Protein AF-A0A9Q1G3G2-F1 (afdb_monomer_lite)

Structure (mmCIF, N/CA/C/O backbone):
data_AF-A0A9Q1G3G2-F1
#
_entry.id   AF-A0A9Q1G3G2-F1
#
loop_
_atom_site.group_PDB
_atom_site.id
_atom_site.type_symbol
_atom_site.label_atom_id
_atom_site.label_alt_id
_atom_site.label_comp_id
_atom_site.label_asym_id
_atom_site.label_entity_id
_atom_site.label_seq_id
_atom_site.pdbx_PDB_ins_code
_atom_site.Cartn_x
_atom_site.Cartn_y
_atom_site.Cartn_z
_atom_site.occupancy
_atom_site.B_iso_or_equiv
_atom_site.auth_seq_id
_atom_site.auth_comp_id
_atom_site.auth_asym_id
_atom_site.auth_atom_id
_atom_site.pdbx_PDB_model_num
ATOM 1 N N . MET A 1 1 ? 23.993 -8.212 -34.121 1.00 44.06 1 MET A N 1
ATOM 2 C CA . MET A 1 1 ? 23.988 -8.609 -32.692 1.00 44.06 1 MET A CA 1
ATOM 3 C C . MET A 1 1 ? 24.446 -7.453 -31.787 1.00 44.06 1 MET A C 1
ATOM 5 O O . MET A 1 1 ? 25.112 -7.701 -30.797 1.00 44.06 1 MET A O 1
ATOM 9 N N . GLN A 1 2 ? 24.098 -6.199 -32.117 1.00 45.12 2 GLN A N 1
ATOM 10 C CA . GLN A 1 2 ? 24.514 -4.985 -31.384 1.00 45.12 2 GLN A CA 1
ATOM 11 C C . GLN A 1 2 ? 23.325 -4.104 -30.949 1.00 45.12 2 GLN A C 1
ATOM 13 O O . GLN A 1 2 ? 23.495 -3.220 -30.121 1.00 45.12 2 GLN A O 1
ATOM 18 N N . ASP A 1 3 ? 22.103 -4.392 -31.412 1.00 51.31 3 ASP A N 1
ATOM 19 C CA . ASP A 1 3 ? 20.889 -3.638 -31.049 1.00 51.31 3 ASP A CA 1
ATOM 20 C C . ASP A 1 3 ? 20.254 -4.064 -29.710 1.00 51.31 3 ASP A C 1
ATOM 22 O O . ASP A 1 3 ? 19.242 -3.500 -29.289 1.00 51.31 3 ASP A O 1
ATOM 26 N N . MET A 1 4 ? 20.821 -5.078 -29.047 1.00 55.16 4 MET A N 1
ATOM 27 C CA . MET A 1 4 ? 20.262 -5.673 -27.826 1.00 55.16 4 MET A CA 1
ATOM 28 C C . MET A 1 4 ? 20.669 -4.923 -26.553 1.00 55.16 4 MET A C 1
ATOM 30 O O . MET A 1 4 ? 19.861 -4.843 -25.635 1.00 55.16 4 MET A O 1
ATOM 34 N N . ASP A 1 5 ? 21.847 -4.296 -26.511 1.00 62.72 5 ASP A N 1
ATOM 35 C CA . ASP A 1 5 ? 22.314 -3.607 -25.298 1.00 62.72 5 ASP A CA 1
ATOM 36 C C . ASP A 1 5 ? 21.576 -2.280 -25.068 1.00 62.72 5 ASP A C 1
ATOM 38 O O . ASP A 1 5 ? 21.140 -1.981 -23.957 1.00 62.72 5 ASP A O 1
ATOM 42 N N . GLY A 1 6 ? 21.358 -1.496 -26.131 1.00 61.62 6 GLY A N 1
ATOM 43 C CA . GLY A 1 6 ? 20.688 -0.196 -26.029 1.00 61.62 6 GLY A CA 1
ATOM 44 C C . GLY A 1 6 ? 19.207 -0.302 -25.657 1.00 61.62 6 GLY A C 1
ATOM 45 O O . GLY A 1 6 ? 18.717 0.469 -24.835 1.00 61.62 6 GLY A O 1
ATOM 46 N N . ARG A 1 7 ? 18.486 -1.277 -26.225 1.00 63.22 7 ARG A N 1
ATOM 47 C CA . ARG A 1 7 ? 17.056 -1.490 -25.942 1.00 63.22 7 ARG A CA 1
ATOM 48 C C . ARG A 1 7 ? 16.830 -2.026 -24.529 1.00 63.22 7 ARG A C 1
ATOM 50 O O . ARG A 1 7 ? 15.933 -1.559 -23.833 1.00 63.22 7 ARG A O 1
ATOM 57 N N . TRP A 1 8 ? 17.682 -2.949 -24.094 1.00 67.25 8 TRP A N 1
ATOM 58 C CA . TRP A 1 8 ? 17.599 -3.549 -22.768 1.00 67.25 8 TRP A CA 1
ATOM 59 C C . TRP A 1 8 ? 17.882 -2.527 -21.653 1.00 67.25 8 TRP A C 1
ATOM 61 O O . TRP A 1 8 ? 17.146 -2.460 -20.669 1.00 67.25 8 TRP A O 1
ATOM 71 N N . LEU A 1 9 ? 18.860 -1.632 -21.856 1.00 77.38 9 LEU A N 1
ATOM 72 C CA . LEU A 1 9 ? 19.131 -0.504 -20.951 1.00 77.38 9 LEU A CA 1
ATOM 73 C C . LEU A 1 9 ? 17.941 0.464 -20.830 1.00 77.38 9 LEU A C 1
ATOM 75 O O . LEU A 1 9 ? 17.666 0.982 -19.744 1.00 77.38 9 LEU A O 1
ATOM 79 N N . VAL A 1 10 ? 17.209 0.708 -21.923 1.00 85.31 10 VAL A N 1
ATOM 80 C CA . VAL A 1 10 ? 16.012 1.567 -21.906 1.00 85.31 10 VAL A CA 1
ATOM 81 C C . VAL A 1 10 ? 14.881 0.919 -21.105 1.00 85.31 10 VAL A C 1
ATOM 83 O O . VAL A 1 10 ? 14.275 1.602 -20.271 1.00 85.31 10 VAL A O 1
ATOM 86 N N . GLY A 1 11 ? 14.630 -0.379 -21.310 1.00 89.31 11 GLY A N 1
ATOM 87 C CA . GLY A 1 11 ? 13.602 -1.122 -20.576 1.00 89.31 11 GLY A CA 1
ATOM 88 C C . GLY A 1 11 ? 13.910 -1.231 -19.084 1.00 89.31 11 GLY A C 1
ATOM 89 O O . GLY A 1 11 ? 13.047 -0.968 -18.241 1.00 89.31 11 GLY A O 1
ATOM 90 N N . GLU A 1 12 ? 15.168 -1.492 -18.730 1.00 90.81 12 GLU A N 1
ATOM 91 C CA . GLU A 1 12 ? 15.613 -1.489 -17.338 1.00 90.81 12 GLU A CA 1
ATOM 92 C C . GLU A 1 12 ? 15.445 -0.109 -16.675 1.00 90.81 12 GLU A C 1
ATOM 94 O O . GLU A 1 12 ? 14.926 -0.001 -15.557 1.00 90.81 12 GLU A O 1
ATOM 99 N N . ALA A 1 13 ? 15.827 0.968 -17.368 1.00 91.75 13 ALA A N 1
ATOM 100 C CA . ALA A 1 13 ? 15.662 2.324 -16.855 1.00 91.75 13 ALA A CA 1
ATOM 101 C C . ALA A 1 13 ? 14.179 2.700 -16.680 1.00 91.75 13 ALA A C 1
ATOM 103 O O . ALA A 1 13 ? 13.820 3.371 -15.707 1.00 91.75 13 ALA A O 1
ATOM 104 N N . ALA A 1 14 ? 13.305 2.271 -17.596 1.00 93.19 14 ALA A N 1
ATOM 105 C CA . ALA A 1 14 ? 11.863 2.484 -17.497 1.00 93.19 14 ALA A CA 1
ATOM 106 C C . ALA A 1 14 ? 11.252 1.721 -16.312 1.00 93.19 14 ALA A C 1
ATOM 108 O O . ALA A 1 14 ? 10.519 2.327 -15.522 1.00 93.19 14 ALA A O 1
ATOM 109 N N . TYR A 1 15 ? 11.627 0.450 -16.131 1.00 93.94 15 TYR A N 1
ATOM 110 C CA . TYR A 1 15 ? 11.241 -0.341 -14.965 1.00 93.94 15 TYR A CA 1
ATOM 111 C C . TYR A 1 15 ? 11.664 0.350 -13.668 1.00 93.94 15 TYR A C 1
ATOM 113 O O . TYR A 1 15 ? 10.836 0.548 -12.781 1.00 93.94 15 TYR A O 1
ATOM 121 N N . ASN A 1 16 ? 12.928 0.776 -13.559 1.00 93.50 16 ASN A N 1
ATOM 122 C CA . ASN A 1 16 ? 13.441 1.400 -12.337 1.00 93.50 16 ASN A CA 1
ATOM 123 C C . ASN A 1 16 ? 12.669 2.678 -11.991 1.00 93.50 16 ASN A C 1
ATOM 125 O O . ASN A 1 16 ? 12.266 2.857 -10.843 1.00 93.50 16 ASN A O 1
ATOM 129 N N . ARG A 1 17 ? 12.382 3.535 -12.982 1.00 94.38 17 ARG A N 1
ATOM 130 C CA . ARG A 1 17 ? 11.565 4.742 -12.766 1.00 94.38 17 ARG A CA 1
ATOM 131 C C . ARG A 1 17 ? 10.152 4.410 -12.280 1.00 94.38 17 ARG A C 1
ATOM 133 O O . ARG A 1 17 ? 9.664 5.060 -11.354 1.00 94.38 17 ARG A O 1
ATOM 140 N N . ALA A 1 18 ? 9.494 3.421 -12.885 1.00 94.25 18 ALA A N 1
ATOM 141 C CA . ALA A 1 18 ? 8.153 3.000 -12.481 1.00 94.25 18 ALA A CA 1
ATOM 142 C C . ALA A 1 18 ? 8.148 2.374 -11.077 1.00 94.25 18 ALA A C 1
ATOM 144 O O . ALA A 1 18 ? 7.276 2.680 -10.260 1.00 94.25 18 ALA A O 1
ATOM 145 N N . HIS A 1 19 ? 9.151 1.549 -10.779 1.00 93.19 19 HIS A N 1
ATOM 146 C CA . HIS A 1 19 ? 9.310 0.887 -9.492 1.00 93.19 19 HIS A CA 1
ATOM 147 C C . HIS A 1 19 ? 9.547 1.898 -8.364 1.00 93.19 19 HIS A C 1
ATOM 149 O O . HIS A 1 19 ? 8.821 1.873 -7.373 1.00 93.19 19 HIS A O 1
ATOM 155 N N . ILE A 1 20 ? 10.470 2.850 -8.552 1.00 93.56 20 ILE A N 1
ATOM 156 C CA . ILE A 1 20 ? 10.743 3.931 -7.588 1.00 93.56 20 ILE A CA 1
ATOM 157 C C . ILE A 1 20 ? 9.480 4.756 -7.328 1.00 93.56 20 ILE A C 1
ATOM 159 O O . ILE A 1 20 ? 9.114 4.986 -6.177 1.00 93.56 20 ILE A O 1
ATOM 163 N N . ARG A 1 21 ? 8.771 5.167 -8.388 1.00 93.00 21 ARG A N 1
ATOM 164 C CA . ARG A 1 21 ? 7.526 5.936 -8.250 1.00 93.00 21 ARG A CA 1
ATOM 165 C C . ARG A 1 21 ? 6.471 5.165 -7.457 1.00 93.00 21 ARG A C 1
ATOM 167 O O . ARG A 1 21 ? 5.809 5.746 -6.603 1.00 93.00 21 ARG A O 1
ATOM 174 N N . THR A 1 22 ? 6.313 3.876 -7.743 1.00 92.94 22 THR A N 1
ATOM 175 C CA . THR A 1 22 ? 5.341 3.018 -7.054 1.00 92.94 22 THR A CA 1
ATOM 176 C C . THR A 1 22 ? 5.710 2.852 -5.583 1.00 92.94 22 THR A C 1
ATOM 178 O O . THR A 1 22 ? 4.847 3.025 -4.725 1.00 92.94 22 THR A O 1
ATOM 181 N N . ARG A 1 23 ? 6.991 2.596 -5.282 1.00 92.62 23 ARG A N 1
ATOM 182 C CA . ARG A 1 23 ? 7.499 2.490 -3.910 1.00 92.62 23 ARG A CA 1
ATOM 183 C C . ARG A 1 23 ? 7.210 3.763 -3.112 1.00 92.62 23 ARG A C 1
ATOM 185 O O . ARG A 1 23 ? 6.587 3.660 -2.065 1.00 92.62 23 ARG A O 1
ATOM 192 N N . GLY A 1 24 ? 7.519 4.941 -3.658 1.00 91.75 24 GLY A N 1
ATOM 193 C CA . GLY A 1 24 ? 7.263 6.210 -2.964 1.00 91.75 24 GLY A CA 1
ATOM 194 C C . GLY A 1 24 ? 5.779 6.471 -2.664 1.00 91.75 24 GLY A C 1
ATOM 195 O O . GLY A 1 24 ? 5.439 7.058 -1.638 1.00 91.75 24 GLY A O 1
ATOM 196 N N . ILE A 1 25 ? 4.864 6.009 -3.526 1.00 91.88 25 ILE A N 1
ATOM 197 C CA . ILE A 1 25 ? 3.418 6.079 -3.253 1.00 91.88 25 ILE A CA 1
ATOM 198 C C . ILE A 1 25 ? 3.044 5.138 -2.102 1.00 91.88 25 ILE A C 1
ATOM 200 O O . ILE A 1 25 ? 2.313 5.540 -1.199 1.00 91.88 25 ILE A O 1
ATOM 204 N N . ILE A 1 26 ? 3.537 3.899 -2.134 1.00 90.69 26 ILE A N 1
ATOM 205 C CA . ILE A 1 26 ? 3.242 2.884 -1.118 1.00 90.69 26 ILE A CA 1
ATOM 206 C C . ILE A 1 26 ? 3.795 3.290 0.253 1.00 90.69 26 ILE A C 1
ATOM 208 O O . ILE A 1 26 ? 3.060 3.219 1.235 1.00 90.69 26 ILE A O 1
ATOM 212 N N . GLU A 1 27 ? 5.032 3.782 0.318 1.00 90.12 27 GLU A N 1
ATOM 213 C CA . GLU A 1 27 ? 5.648 4.306 1.545 1.00 90.12 27 GLU A CA 1
ATOM 214 C C . GLU A 1 27 ? 4.807 5.435 2.144 1.00 90.12 27 GLU A C 1
ATOM 216 O O . GLU A 1 27 ? 4.418 5.373 3.310 1.00 90.12 27 GLU A O 1
ATOM 221 N N . ARG A 1 28 ? 4.417 6.422 1.325 1.00 90.00 28 ARG A N 1
ATOM 222 C CA . ARG A 1 28 ? 3.560 7.526 1.778 1.00 90.00 28 ARG A CA 1
ATOM 223 C C . ARG A 1 28 ? 2.210 7.031 2.305 1.00 90.00 28 ARG A C 1
ATOM 225 O O . ARG A 1 28 ? 1.740 7.534 3.324 1.00 90.00 28 ARG A O 1
ATOM 232 N N . ILE A 1 29 ? 1.576 6.063 1.638 1.00 91.12 29 ILE A N 1
ATOM 233 C CA . ILE A 1 29 ? 0.306 5.480 2.104 1.00 91.12 29 ILE A CA 1
ATOM 234 C C . ILE A 1 29 ? 0.498 4.788 3.455 1.00 91.12 29 ILE A C 1
ATOM 236 O O . ILE A 1 29 ? -0.316 4.988 4.358 1.00 91.12 29 ILE A O 1
ATOM 240 N N . PHE A 1 30 ? 1.568 4.008 3.623 1.00 89.75 30 PHE A N 1
ATOM 241 C CA . PHE A 1 30 ? 1.849 3.360 4.900 1.00 89.75 30 PHE A CA 1
ATOM 242 C C . PHE A 1 30 ? 2.155 4.365 6.008 1.00 89.75 30 PHE A C 1
ATOM 244 O O . PHE A 1 30 ? 1.636 4.186 7.106 1.00 89.75 30 PHE A O 1
ATOM 251 N N . GLY A 1 31 ? 2.883 5.449 5.729 1.00 90.19 31 GLY A N 1
ATOM 252 C CA . GLY A 1 31 ? 3.089 6.536 6.692 1.00 90.19 31 GLY A CA 1
ATOM 253 C C . GLY A 1 31 ? 1.766 7.150 7.167 1.00 90.19 31 GLY A C 1
ATOM 254 O O . GLY A 1 31 ? 1.512 7.255 8.367 1.00 90.19 31 GLY A O 1
ATOM 255 N N . ILE A 1 32 ? 0.855 7.449 6.233 1.00 91.50 32 ILE A N 1
ATOM 256 C CA . ILE A 1 32 ? -0.487 7.967 6.551 1.00 91.50 32 ILE A CA 1
ATOM 257 C C . ILE A 1 32 ? -1.298 6.961 7.384 1.00 91.50 32 ILE A C 1
ATOM 259 O O . ILE A 1 32 ? -1.981 7.344 8.339 1.00 91.50 32 ILE A O 1
ATOM 263 N N . LEU A 1 33 ? -1.252 5.675 7.027 1.00 92.56 33 LEU A N 1
ATOM 264 C CA . LEU A 1 33 ? -1.967 4.624 7.751 1.00 92.56 33 LEU A CA 1
ATOM 265 C C . LEU A 1 33 ? -1.410 4.418 9.165 1.00 92.56 33 LEU A C 1
ATOM 267 O O . LEU A 1 33 ? -2.213 4.312 10.090 1.00 92.56 33 LEU A O 1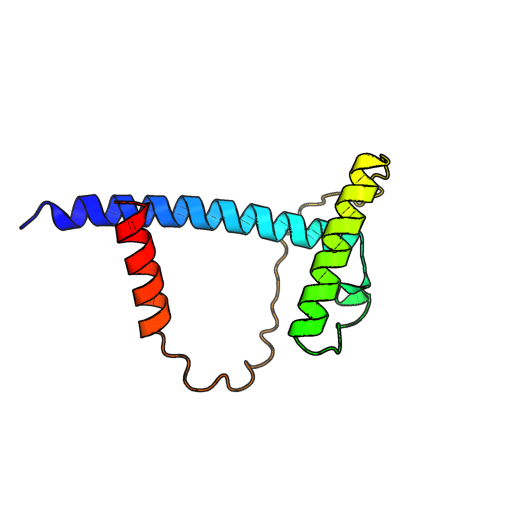
ATOM 271 N N . LYS A 1 34 ? -0.083 4.405 9.347 1.00 90.06 34 LYS A N 1
ATOM 272 C CA . LYS A 1 34 ? 0.582 4.306 10.660 1.00 90.06 34 LYS A CA 1
ATOM 273 C C . LYS A 1 34 ? 0.233 5.503 11.555 1.00 90.06 34 LYS A C 1
ATOM 275 O O . LYS A 1 34 ? -0.173 5.303 12.698 1.00 90.06 34 LYS A O 1
ATOM 280 N N . SER A 1 35 ? 0.275 6.728 11.017 1.00 88.75 35 SER A N 1
ATOM 281 C CA . SER A 1 35 ? -0.122 7.950 11.742 1.00 88.75 35 SER A CA 1
ATOM 282 C C . SER A 1 35 ? -1.596 7.913 12.175 1.00 88.75 35 SER A C 1
ATOM 284 O O . SER A 1 35 ? -1.924 8.206 13.326 1.00 88.75 35 SER A O 1
ATOM 286 N N . ARG A 1 36 ? -2.504 7.479 11.287 1.00 90.81 36 ARG A N 1
ATOM 287 C CA . ARG A 1 36 ? -3.940 7.376 11.603 1.00 90.81 36 ARG A CA 1
ATOM 288 C C . ARG A 1 36 ? -4.263 6.241 12.571 1.00 90.81 36 ARG A C 1
ATOM 290 O O . ARG A 1 36 ? -5.143 6.388 13.418 1.00 90.81 36 ARG A O 1
ATOM 297 N N . PHE A 1 37 ? -3.613 5.095 12.405 1.00 91.56 37 PHE A N 1
ATOM 298 C CA . PHE A 1 37 ? -3.907 3.864 13.124 1.00 91.56 37 PHE A CA 1
ATOM 299 C C . PHE A 1 37 ? -2.649 3.377 13.831 1.00 91.56 37 PHE A C 1
ATOM 301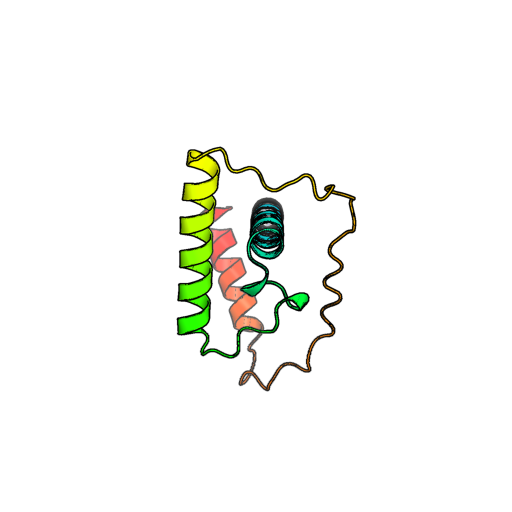 O O . PHE A 1 37 ? -1.891 2.572 13.294 1.00 91.56 37 PHE A O 1
ATOM 308 N N . ARG A 1 38 ? -2.474 3.800 15.088 1.00 88.06 38 ARG A N 1
ATOM 309 C CA . ARG A 1 38 ? -1.302 3.423 15.893 1.00 88.06 38 ARG A CA 1
ATOM 310 C C . ARG A 1 38 ? -1.110 1.914 16.060 1.00 88.06 38 ARG A C 1
ATOM 312 O O . ARG A 1 38 ? -0.008 1.499 16.362 1.00 88.06 38 ARG A O 1
ATOM 319 N N . CYS A 1 39 ? -2.131 1.086 15.827 1.00 88.88 39 CYS A N 1
ATOM 320 C CA . CYS A 1 39 ? -1.979 -0.373 15.811 1.00 88.88 39 CYS A CA 1
ATOM 321 C C . CYS A 1 39 ? -1.108 -0.903 14.656 1.00 88.88 39 CYS A C 1
ATOM 323 O O . CYS A 1 39 ? -0.714 -2.065 14.690 1.00 88.88 39 CYS A O 1
ATOM 325 N N . LEU A 1 40 ? -0.849 -0.088 13.629 1.00 89.81 40 LEU A N 1
ATOM 326 C CA . LEU A 1 40 ? 0.106 -0.375 12.555 1.00 89.81 40 LEU A CA 1
ATOM 327 C C . LEU A 1 40 ? 1.493 0.214 12.838 1.00 89.81 40 LEU A C 1
ATOM 329 O O . LEU A 1 40 ? 2.448 -0.120 12.142 1.00 89.81 40 LEU A O 1
ATOM 333 N N . ASP A 1 41 ? 1.588 1.107 13.820 1.00 87.00 41 ASP A N 1
ATOM 334 C CA . ASP A 1 41 ? 2.820 1.776 14.198 1.00 87.00 41 ASP A CA 1
ATOM 335 C C . ASP A 1 41 ? 3.503 1.044 15.357 1.00 87.00 41 ASP A C 1
ATOM 337 O O . ASP A 1 41 ? 2.848 0.569 16.286 1.00 87.00 41 ASP A O 1
ATOM 341 N N . ARG A 1 42 ? 4.839 0.993 15.353 1.00 77.81 42 ARG A N 1
ATOM 342 C CA . ARG A 1 42 ? 5.600 0.279 16.390 1.00 77.81 42 ARG A CA 1
ATOM 343 C C . ARG A 1 42 ? 5.376 0.875 17.783 1.00 77.81 42 ARG A C 1
ATOM 345 O O . ARG A 1 42 ? 5.380 0.134 18.764 1.00 77.81 42 ARG A O 1
ATOM 352 N N . SER A 1 43 ? 5.108 2.181 17.878 1.00 77.75 43 SER A N 1
ATOM 353 C CA . SER A 1 43 ? 4.805 2.858 19.146 1.00 77.75 43 SER A CA 1
ATOM 354 C C . SER A 1 43 ? 3.458 2.452 19.754 1.00 77.75 43 SER A C 1
ATOM 356 O O . SER A 1 43 ? 3.273 2.585 20.961 1.00 77.75 43 SER A O 1
ATOM 358 N N . GLY A 1 44 ? 2.515 1.952 18.946 1.00 65.44 44 GLY A N 1
ATOM 359 C CA . GLY A 1 44 ? 1.271 1.344 19.429 1.00 65.44 44 GLY A CA 1
ATOM 360 C C . GLY A 1 44 ? 1.402 -0.151 19.738 1.00 65.44 44 GLY A C 1
ATOM 361 O O . GLY A 1 44 ? 0.408 -0.778 20.109 1.00 65.44 44 GLY A O 1
ATOM 362 N N . GLY A 1 45 ? 2.612 -0.706 19.610 1.00 72.94 45 GLY A N 1
ATOM 363 C CA . GLY A 1 45 ? 2.931 -2.123 19.757 1.00 72.94 45 GLY A CA 1
ATOM 364 C C . GLY A 1 45 ? 3.017 -2.857 18.415 1.00 72.94 45 GLY A C 1
ATOM 365 O O . GLY A 1 45 ? 2.397 -2.476 17.428 1.00 72.94 45 GLY A O 1
ATOM 366 N N . ALA A 1 46 ? 3.785 -3.949 18.374 1.00 78.44 46 ALA A N 1
ATOM 367 C CA . ALA A 1 46 ? 3.831 -4.819 17.202 1.00 78.44 46 ALA A CA 1
ATOM 368 C C . ALA A 1 46 ? 2.537 -5.643 17.077 1.00 78.44 46 ALA A C 1
ATOM 370 O O . ALA A 1 46 ? 1.992 -6.133 18.070 1.00 78.44 46 ALA A O 1
ATOM 371 N N . LEU A 1 47 ? 2.069 -5.866 15.846 1.00 85.38 47 LEU A N 1
ATOM 372 C CA . LEU A 1 47 ? 0.977 -6.802 15.583 1.00 85.38 47 LEU A CA 1
ATOM 373 C C . LEU A 1 47 ? 1.464 -8.243 15.784 1.00 85.38 47 LEU A C 1
ATOM 375 O O . LEU A 1 47 ? 1.953 -8.881 14.855 1.00 85.38 47 LEU A O 1
ATOM 379 N N . LEU A 1 48 ? 1.283 -8.777 16.993 1.00 88.19 48 LEU A N 1
ATOM 380 C CA . LEU A 1 48 ? 1.635 -10.155 17.362 1.00 88.19 48 LEU A CA 1
ATOM 381 C C . LEU A 1 48 ? 0.608 -11.177 16.835 1.00 88.19 48 LEU A C 1
ATOM 383 O O . LEU A 1 48 ? 0.021 -11.957 17.585 1.00 88.19 48 LEU A O 1
ATOM 387 N N . TYR A 1 49 ? 0.354 -11.153 15.527 1.00 89.75 49 TYR A N 1
ATOM 388 C CA . TYR A 1 49 ? -0.571 -12.052 14.841 1.00 89.75 49 TYR A CA 1
ATOM 389 C C . TYR A 1 49 ? 0.118 -12.782 13.687 1.00 89.75 49 TYR A C 1
ATOM 391 O O . TYR A 1 49 ? 1.160 -12.364 13.194 1.00 89.75 49 TYR A O 1
ATOM 399 N N . SER A 1 50 ? -0.502 -13.861 13.202 1.00 93.25 50 SER A N 1
ATOM 400 C CA . SER A 1 50 ? -0.027 -14.526 11.987 1.00 93.25 50 SER A CA 1
ATOM 401 C C . SER A 1 50 ? -0.067 -13.575 10.778 1.00 93.25 50 SER A C 1
ATOM 403 O O . SER A 1 50 ? -0.970 -12.732 10.707 1.00 93.25 50 SER A O 1
ATOM 405 N N . PRO A 1 51 ? 0.822 -13.739 9.776 1.00 92.25 51 PRO A N 1
ATOM 406 C CA . PRO A 1 51 ? 0.867 -12.862 8.602 1.00 92.25 51 PRO A CA 1
ATOM 407 C C . PRO A 1 51 ? -0.490 -12.720 7.902 1.00 92.25 51 PRO A C 1
ATOM 409 O O . PRO A 1 51 ? -0.923 -11.618 7.585 1.00 92.25 51 PRO A O 1
ATOM 412 N N . CYS A 1 52 ? -1.235 -13.822 7.765 1.00 93.88 52 CYS A N 1
ATOM 413 C CA . CYS A 1 52 ? -2.576 -13.806 7.177 1.00 93.88 52 CYS A CA 1
ATOM 414 C C . CYS A 1 52 ? -3.556 -12.904 7.954 1.00 93.88 52 CYS A C 1
ATOM 416 O O . CYS A 1 52 ? -4.388 -12.220 7.355 1.00 93.88 52 CYS A O 1
ATOM 418 N N . LYS A 1 53 ? -3.467 -12.876 9.290 1.00 93.19 53 LYS A N 1
ATOM 419 C CA . LYS A 1 53 ? -4.305 -12.010 10.126 1.00 93.19 53 LYS A CA 1
ATOM 420 C C . LYS A 1 53 ? -3.839 -10.555 10.064 1.00 93.19 53 LYS A C 1
ATOM 422 O O . LYS A 1 53 ? -4.693 -9.678 9.969 1.00 93.19 53 LYS A O 1
ATOM 427 N N . VAL A 1 54 ? -2.530 -10.305 10.029 1.00 93.12 54 VAL A N 1
ATOM 428 C CA . VAL A 1 54 ? -1.967 -8.959 9.818 1.00 93.12 54 VAL A CA 1
ATOM 429 C C . VAL A 1 54 ? -2.458 -8.364 8.496 1.00 93.12 54 VAL A C 1
ATOM 431 O O . VAL A 1 54 ? -2.966 -7.245 8.494 1.00 93.12 54 VAL A O 1
ATOM 434 N N . CYS A 1 55 ? -2.440 -9.127 7.397 1.00 94.25 55 CYS A N 1
ATOM 435 C CA . CYS A 1 55 ? -2.972 -8.664 6.110 1.00 94.25 55 CYS A CA 1
ATOM 436 C C . CYS A 1 55 ? -4.440 -8.217 6.210 1.00 94.25 55 CYS A C 1
ATOM 438 O O . CYS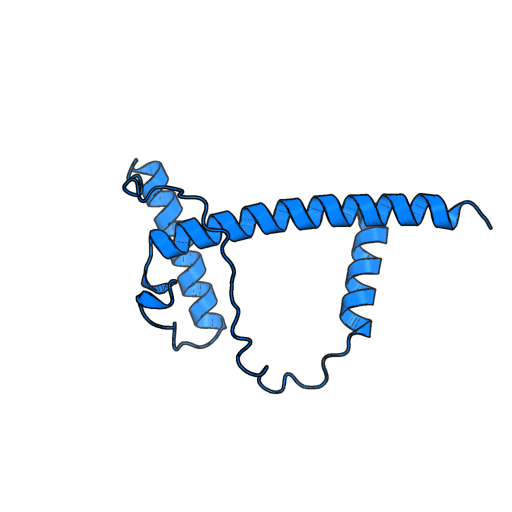 A 1 55 ? -4.810 -7.189 5.648 1.00 94.25 55 CYS A O 1
ATOM 440 N N . LYS A 1 56 ? -5.278 -8.947 6.960 1.00 96.56 56 LYS A N 1
ATOM 441 C CA . LYS A 1 56 ? -6.684 -8.561 7.182 1.00 96.56 56 LYS A CA 1
ATOM 442 C C . LYS A 1 56 ? -6.802 -7.252 7.962 1.00 96.56 56 LYS A C 1
ATOM 444 O O . LYS A 1 56 ? -7.637 -6.426 7.611 1.00 96.56 56 LYS A O 1
ATOM 449 N N . VAL A 1 57 ? -5.968 -7.052 8.985 1.00 95.06 57 VAL A N 1
ATOM 450 C CA . VAL A 1 57 ? -5.933 -5.797 9.758 1.00 95.06 57 VAL A CA 1
ATOM 451 C C . VAL A 1 57 ? -5.576 -4.621 8.848 1.00 95.06 57 VAL A C 1
ATOM 453 O O . VAL A 1 57 ? -6.307 -3.636 8.832 1.00 95.06 57 VAL A O 1
ATOM 456 N N . VAL A 1 58 ? -4.528 -4.755 8.026 1.00 94.44 58 VAL A N 1
ATOM 457 C CA . VAL A 1 58 ? -4.117 -3.713 7.067 1.00 94.44 58 VAL A CA 1
ATOM 458 C C . VAL A 1 58 ? -5.254 -3.366 6.100 1.00 94.44 58 VAL A C 1
ATOM 460 O O . VAL A 1 58 ? -5.554 -2.190 5.905 1.00 94.44 58 VAL A O 1
ATOM 463 N N . VAL A 1 59 ? -5.947 -4.368 5.546 1.00 96.25 59 VAL A N 1
ATOM 464 C CA . VAL A 1 59 ? -7.101 -4.142 4.655 1.00 96.25 59 VAL A CA 1
ATOM 465 C C . VAL A 1 59 ? -8.214 -3.366 5.361 1.00 96.25 59 VAL A C 1
ATOM 467 O O . VAL A 1 59 ? -8.755 -2.418 4.792 1.00 96.25 59 VAL A O 1
ATOM 470 N N . VAL A 1 60 ? -8.541 -3.724 6.605 1.00 97.00 60 VAL A N 1
ATOM 471 C CA . VAL A 1 60 ? -9.546 -3.000 7.399 1.00 97.00 60 VAL A CA 1
ATOM 472 C C . VAL A 1 60 ? -9.116 -1.550 7.632 1.00 97.00 60 VAL A C 1
ATOM 474 O O . VAL A 1 60 ? -9.933 -0.649 7.455 1.00 97.00 60 VAL A O 1
ATOM 477 N N . CYS A 1 61 ? -7.842 -1.294 7.944 1.00 95.25 61 CYS A N 1
ATOM 478 C CA . CYS A 1 61 ? -7.314 0.066 8.073 1.00 95.25 61 CYS A CA 1
ATOM 479 C C . CYS A 1 61 ? -7.469 0.875 6.774 1.00 95.25 61 CYS A C 1
ATOM 481 O O . CYS A 1 61 ? -7.890 2.028 6.834 1.00 95.25 61 CYS A O 1
ATOM 483 N N . CYS A 1 62 ? -7.226 0.281 5.600 1.00 95.75 62 CYS A N 1
ATOM 484 C CA . CYS A 1 62 ? -7.472 0.941 4.312 1.00 95.75 62 CYS A CA 1
ATOM 485 C C . CYS A 1 62 ? -8.956 1.285 4.103 1.00 95.75 62 CYS A C 1
ATOM 487 O O . CYS A 1 62 ? -9.285 2.389 3.672 1.00 95.75 62 CYS A O 1
ATOM 489 N N . ILE A 1 63 ? -9.867 0.365 4.440 1.00 96.62 63 ILE A N 1
ATOM 490 C CA . ILE A 1 63 ? -11.316 0.603 4.337 1.00 96.62 63 ILE A CA 1
ATOM 491 C C . ILE A 1 63 ? -11.731 1.757 5.256 1.00 96.62 63 ILE A C 1
ATOM 493 O O . ILE A 1 63 ? -12.403 2.690 4.817 1.00 96.62 63 ILE A O 1
ATOM 497 N N . LEU A 1 64 ? -11.294 1.728 6.517 1.00 96.38 64 LEU A N 1
ATOM 498 C CA . LEU A 1 64 ? -11.593 2.775 7.495 1.00 96.38 64 LEU A CA 1
ATOM 499 C C . LEU A 1 64 ? -10.986 4.124 7.096 1.00 96.38 64 LEU A C 1
ATOM 501 O O . LEU A 1 64 ? -11.619 5.160 7.288 1.00 96.38 64 LEU A O 1
ATOM 505 N N . HIS A 1 65 ? -9.789 4.124 6.507 1.00 94.69 65 HIS A N 1
ATOM 506 C CA . HIS A 1 65 ? -9.163 5.324 5.961 1.00 94.69 65 HIS A CA 1
ATOM 507 C C . HIS A 1 65 ? -10.023 5.960 4.864 1.00 94.69 65 HIS A C 1
ATOM 509 O O . HIS A 1 65 ? -10.281 7.162 4.907 1.00 94.69 65 HIS A O 1
ATOM 515 N N . ASN A 1 66 ? -10.525 5.151 3.929 1.00 94.25 66 ASN A N 1
ATOM 516 C CA . ASN A 1 66 ? -11.393 5.631 2.855 1.00 94.25 66 ASN A CA 1
ATOM 517 C C . ASN A 1 66 ? -12.705 6.203 3.406 1.00 94.25 66 ASN A C 1
ATOM 519 O O . ASN A 1 66 ? -13.109 7.292 3.004 1.00 94.25 66 ASN A O 1
ATOM 523 N N . ILE A 1 67 ? -13.327 5.523 4.377 1.00 95.88 67 ILE A N 1
ATOM 524 C CA . ILE A 1 67 ? -14.528 6.028 5.063 1.00 95.88 67 ILE A CA 1
ATOM 525 C C . ILE A 1 67 ? -14.238 7.381 5.726 1.00 95.88 67 ILE A C 1
ATOM 527 O O . ILE A 1 67 ? -15.029 8.313 5.589 1.00 95.88 67 ILE A O 1
ATOM 531 N N . ALA A 1 68 ? -13.094 7.521 6.400 1.00 93.12 68 ALA A N 1
ATOM 532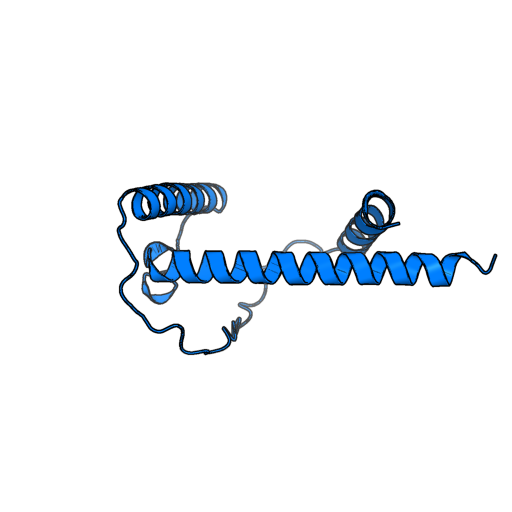 C CA . ALA A 1 68 ? -12.695 8.772 7.037 1.00 93.12 68 ALA A CA 1
ATOM 533 C C . ALA A 1 68 ? -12.486 9.911 6.023 1.00 93.12 68 ALA A C 1
ATOM 535 O O . ALA A 1 68 ? -12.909 11.035 6.291 1.00 93.12 68 ALA A O 1
ATOM 536 N N . ILE A 1 69 ? -11.895 9.630 4.854 1.00 92.50 69 ILE A N 1
ATOM 537 C CA . ILE A 1 69 ? -11.779 10.604 3.755 1.00 92.50 69 ILE A CA 1
ATOM 538 C C . ILE A 1 69 ? -13.168 11.054 3.296 1.00 92.50 69 ILE A C 1
ATOM 540 O O . ILE A 1 69 ? -13.422 12.255 3.221 1.00 92.50 69 ILE A O 1
ATOM 544 N N . THR A 1 70 ? -14.074 10.111 3.021 1.00 94.94 70 THR A N 1
ATOM 545 C CA . THR A 1 70 ? -15.438 10.421 2.566 1.00 94.94 70 THR A CA 1
ATOM 546 C C . THR A 1 70 ? -16.221 11.219 3.609 1.00 94.94 70 THR A C 1
ATOM 548 O O . THR A 1 70 ? -16.978 12.115 3.252 1.00 94.94 70 THR A O 1
ATOM 551 N N . ALA A 1 71 ? -16.000 10.942 4.894 1.00 94.75 71 ALA A N 1
ATOM 552 C CA . ALA A 1 71 ? -16.606 11.672 6.004 1.00 94.75 71 ALA A CA 1
ATOM 553 C C . ALA A 1 71 ? -15.938 13.033 6.297 1.00 94.75 71 ALA A C 1
ATOM 555 O O . ALA A 1 71 ? -16.360 13.730 7.215 1.00 94.75 71 ALA A O 1
ATOM 556 N N . GLY A 1 72 ? -14.883 13.416 5.565 1.00 91.94 72 GLY A N 1
ATOM 557 C CA . GLY A 1 72 ? -14.153 14.667 5.792 1.00 91.94 72 GLY A CA 1
ATOM 558 C C . GLY A 1 72 ? -13.318 14.687 7.078 1.00 91.94 72 GLY A C 1
ATOM 559 O O . GLY A 1 72 ? -12.845 15.750 7.484 1.00 91.94 72 GLY A O 1
ATOM 560 N N . VAL A 1 73 ? -13.102 13.528 7.710 1.00 90.50 73 VAL A N 1
ATOM 561 C CA . VAL A 1 73 ? -12.282 13.383 8.917 1.00 90.50 73 VAL A CA 1
ATOM 562 C C . VAL A 1 73 ? -10.814 13.442 8.511 1.00 90.50 73 VAL A C 1
ATOM 564 O O . VAL A 1 73 ? -10.166 12.425 8.227 1.00 90.50 73 VAL A O 1
ATOM 567 N N . ARG A 1 74 ? -10.283 14.663 8.463 1.00 81.00 74 ARG A N 1
ATOM 568 C CA . ARG A 1 74 ? -8.859 14.896 8.233 1.00 81.00 74 ARG A CA 1
ATOM 569 C C . ARG A 1 74 ? -8.053 14.337 9.400 1.00 81.00 74 ARG A C 1
ATOM 571 O O . ARG A 1 74 ? -8.497 14.359 10.545 1.00 81.00 74 ARG A O 1
ATOM 578 N N . LEU A 1 75 ? -6.880 13.799 9.085 1.00 76.56 75 LEU A N 1
ATOM 579 C CA . LEU A 1 75 ? -5.856 13.651 10.111 1.00 76.56 75 LEU A CA 1
ATOM 580 C C . LEU A 1 75 ? -5.537 15.062 10.592 1.00 76.56 75 LEU A C 1
ATOM 582 O O . LEU A 1 75 ? -5.400 15.952 9.752 1.00 76.56 75 LEU A O 1
ATOM 586 N N . GLY A 1 76 ? -5.505 15.273 11.910 1.00 64.44 76 GLY A N 1
ATOM 587 C CA . GLY A 1 76 ? -4.983 16.525 12.453 1.00 64.44 76 GLY A CA 1
ATOM 588 C C . GLY A 1 76 ? -3.601 16.782 11.859 1.00 64.44 76 GLY A C 1
ATOM 589 O O . GLY A 1 76 ? -2.915 15.824 11.501 1.00 64.44 76 GLY A O 1
ATOM 590 N N . GLU A 1 77 ? -3.240 18.053 11.704 1.00 50.94 77 GLU A N 1
ATOM 591 C CA . GLU A 1 77 ? -1.936 18.498 11.212 1.00 50.94 77 GLU A CA 1
ATOM 592 C C . GLU A 1 77 ? -0.837 17.999 12.165 1.00 50.94 77 GLU A C 1
ATOM 594 O O . GLU A 1 77 ? -0.360 18.709 13.036 1.00 50.94 77 GLU A O 1
ATOM 599 N N . GLN A 1 78 ? -0.473 16.725 12.059 1.00 51.53 78 GLN A N 1
ATOM 600 C CA . GLN A 1 78 ? 0.876 16.291 12.357 1.00 51.53 78 GLN A CA 1
ATOM 601 C C . GLN A 1 78 ? 1.635 16.678 11.108 1.00 51.53 78 GLN A C 1
ATOM 603 O O . GLN A 1 78 ? 1.453 16.080 10.044 1.00 51.53 78 GLN A O 1
ATOM 608 N N . GLU A 1 79 ? 2.317 17.809 11.231 1.00 42.66 79 GLU A N 1
ATOM 609 C CA . GLU A 1 79 ? 3.171 18.398 10.222 1.00 42.66 79 GLU A CA 1
ATOM 610 C C . GLU A 1 79 ? 3.902 17.281 9.482 1.00 42.66 79 GLU A C 1
ATOM 612 O O . GLU A 1 79 ? 4.530 16.405 10.076 1.00 42.66 79 GLU A O 1
ATOM 617 N N . ALA A 1 80 ? 3.787 17.307 8.157 1.00 46.84 80 ALA A N 1
ATOM 618 C CA . ALA A 1 80 ? 4.735 16.638 7.292 1.00 46.84 80 ALA A CA 1
ATOM 619 C C . ALA A 1 80 ? 6.078 17.373 7.425 1.00 46.84 80 ALA A C 1
ATOM 621 O O . ALA A 1 80 ? 6.554 17.983 6.468 1.00 46.84 80 ALA A O 1
ATOM 622 N N . GLU A 1 81 ? 6.656 17.390 8.626 1.00 40.81 81 GLU A N 1
ATOM 623 C CA . GLU A 1 81 ? 8.062 17.690 8.774 1.00 40.81 81 GLU A CA 1
ATOM 624 C C . GLU A 1 81 ? 8.781 16.554 8.065 1.00 40.81 81 GLU A C 1
ATOM 626 O O . GLU A 1 81 ? 8.540 15.371 8.312 1.00 40.81 81 GLU A O 1
ATOM 631 N N . GLY A 1 82 ? 9.558 16.942 7.060 1.00 45.34 82 GLY A N 1
ATOM 632 C CA . GLY A 1 82 ? 10.410 16.047 6.310 1.00 45.34 82 GLY A CA 1
ATOM 633 C C . GLY A 1 82 ? 11.478 15.482 7.225 1.00 45.34 82 GLY A C 1
ATOM 634 O O . GLY A 1 82 ? 12.626 15.901 7.174 1.00 45.34 82 GLY A O 1
ATOM 635 N N . GLU A 1 83 ? 11.112 14.498 8.018 1.00 44.53 83 GLU A N 1
ATOM 636 C CA . GLU A 1 83 ? 12.041 13.485 8.445 1.00 44.53 83 GLU A CA 1
ATOM 637 C C . GLU A 1 83 ? 11.945 12.430 7.359 1.00 44.53 83 GLU A C 1
ATOM 639 O O . GLU A 1 83 ? 10.892 11.835 7.118 1.00 44.53 83 GLU A O 1
ATOM 644 N N . GLY A 1 84 ? 13.035 12.273 6.604 1.00 45.25 84 GLY A N 1
ATOM 645 C CA . GLY A 1 84 ? 13.212 11.033 5.882 1.00 45.25 84 GLY A CA 1
ATOM 646 C C . GLY A 1 84 ? 12.918 9.937 6.889 1.00 45.25 84 GLY A C 1
ATOM 647 O O . GLY A 1 84 ? 13.561 9.899 7.939 1.00 45.25 84 GLY A O 1
ATOM 648 N N . ASP A 1 85 ? 11.927 9.107 6.578 1.00 44.28 85 ASP A N 1
ATOM 649 C CA . ASP A 1 85 ? 11.800 7.783 7.153 1.00 44.28 85 ASP A CA 1
ATOM 650 C C . ASP A 1 85 ? 13.102 7.079 6.756 1.00 44.28 85 ASP A C 1
ATOM 652 O O . ASP A 1 85 ? 13.193 6.349 5.772 1.00 44.28 85 ASP A O 1
ATOM 656 N N . SER A 1 86 ? 14.182 7.395 7.472 1.00 46.12 86 SER A N 1
ATOM 657 C CA . SER A 1 86 ? 15.164 6.399 7.792 1.00 46.12 86 SER A CA 1
ATOM 658 C C . SER A 1 86 ? 14.350 5.441 8.638 1.00 46.12 86 SER A C 1
ATOM 660 O O . SER A 1 86 ? 14.379 5.518 9.867 1.00 46.12 86 SER A O 1
ATOM 662 N N . ASP A 1 87 ? 13.640 4.534 7.957 1.00 45.03 87 ASP A N 1
ATOM 663 C CA . ASP A 1 87 ? 13.665 3.129 8.319 1.00 45.03 87 ASP A CA 1
ATOM 664 C C . ASP A 1 87 ? 15.161 2.838 8.513 1.00 45.03 87 ASP A C 1
ATOM 666 O O . ASP A 1 87 ? 15.887 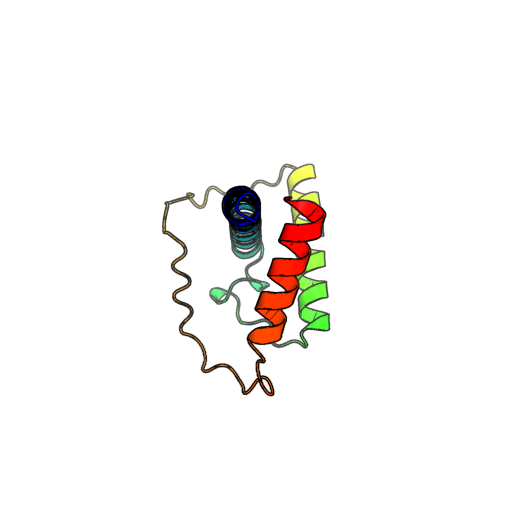2.356 7.647 1.00 45.03 87 ASP A O 1
ATOM 670 N N . SER A 1 88 ? 15.660 3.213 9.691 1.00 45.72 88 SER A N 1
ATOM 671 C CA . SER A 1 88 ? 16.660 2.450 10.387 1.00 45.72 88 SER A CA 1
ATOM 672 C C . SER A 1 88 ? 15.881 1.199 10.741 1.00 45.72 88 SER A C 1
ATOM 674 O O . SER A 1 88 ? 15.421 1.019 11.868 1.00 45.72 88 SER A O 1
ATOM 676 N N . ASP A 1 89 ? 15.646 0.383 9.712 1.00 49.50 89 ASP A N 1
ATOM 677 C CA . ASP A 1 89 ? 15.560 -1.040 9.859 1.00 49.50 89 ASP A CA 1
ATOM 678 C C . ASP A 1 89 ? 16.857 -1.363 10.602 1.00 49.50 89 ASP A C 1
ATOM 680 O O . ASP A 1 89 ? 17.913 -1.575 10.006 1.00 49.50 89 ASP A O 1
ATOM 684 N N . GLU A 1 90 ? 16.830 -1.312 11.937 1.00 47.00 90 GLU A N 1
ATOM 685 C CA . GLU A 1 90 ? 17.624 -2.261 12.682 1.00 47.00 90 GLU A CA 1
ATOM 686 C C . GLU A 1 90 ? 17.137 -3.588 12.123 1.00 47.00 90 GLU A C 1
ATOM 688 O O . GLU A 1 90 ? 16.037 -4.037 12.458 1.00 47.00 90 GLU A O 1
ATOM 693 N N . GLU A 1 91 ? 17.870 -4.088 11.122 1.00 49.59 91 GLU A N 1
ATOM 694 C CA . GLU A 1 91 ? 17.634 -5.373 10.501 1.00 49.59 91 GLU A CA 1
ATOM 695 C C . GLU A 1 91 ? 17.687 -6.368 11.654 1.00 49.59 91 GLU A C 1
ATOM 697 O O . GLU A 1 91 ? 18.755 -6.826 12.063 1.00 49.59 91 GLU A O 1
ATOM 702 N N . GLU A 1 92 ? 16.521 -6.661 12.232 1.00 53.12 92 GLU A N 1
ATOM 703 C CA . GLU A 1 92 ? 16.332 -7.837 13.058 1.00 53.12 92 GLU A CA 1
ATOM 704 C C . GLU A 1 92 ? 16.945 -8.976 12.246 1.00 53.12 92 GLU A C 1
ATOM 706 O O . GLU A 1 92 ? 16.560 -9.139 11.078 1.00 53.12 92 GLU A O 1
ATOM 711 N N . PRO A 1 93 ? 17.944 -9.694 12.792 1.00 43.81 93 PRO A N 1
ATOM 712 C CA . PRO A 1 93 ? 18.705 -10.668 12.035 1.00 43.81 93 PRO A CA 1
ATOM 713 C C . PRO A 1 93 ? 17.705 -11.589 11.366 1.00 43.81 93 PRO A C 1
ATOM 715 O O . PRO A 1 93 ? 16.924 -12.255 12.049 1.00 43.81 93 PRO A O 1
ATOM 718 N N . ASN A 1 94 ? 17.684 -11.523 10.033 1.00 57.34 94 ASN A N 1
ATOM 719 C CA . ASN A 1 94 ? 16.661 -12.134 9.206 1.00 57.34 94 ASN A CA 1
ATOM 720 C C . ASN A 1 94 ? 16.473 -13.568 9.711 1.00 57.34 94 ASN A C 1
ATOM 722 O O . ASN A 1 94 ? 17.409 -14.372 9.627 1.00 57.34 94 ASN A O 1
ATOM 726 N N . ALA A 1 95 ? 15.318 -13.871 10.326 1.00 58.03 95 ALA A N 1
ATOM 727 C CA . ALA A 1 95 ? 15.010 -15.237 10.742 1.00 58.03 95 ALA A CA 1
ATOM 728 C C . ALA A 1 95 ? 15.310 -16.126 9.533 1.00 58.03 95 ALA A C 1
ATOM 730 O O . ALA A 1 95 ? 14.976 -15.686 8.434 1.00 58.03 95 ALA A O 1
ATOM 731 N N . PRO A 1 96 ? 15.965 -17.294 9.674 1.00 50.53 96 PRO A N 1
ATOM 732 C CA . PRO A 1 96 ? 16.475 -18.039 8.530 1.00 50.53 96 PRO A CA 1
ATOM 733 C C . PRO A 1 96 ? 15.324 -18.400 7.586 1.00 50.53 96 PRO A C 1
ATOM 735 O O . PRO A 1 96 ? 14.652 -19.420 7.728 1.00 50.53 96 PRO A O 1
ATOM 738 N N . LEU A 1 97 ? 15.084 -17.518 6.617 1.00 53.31 97 LEU A N 1
ATOM 739 C CA . LEU A 1 97 ? 14.272 -17.749 5.449 1.00 53.31 97 LEU A CA 1
ATOM 740 C C . LEU A 1 97 ? 15.079 -18.796 4.703 1.00 53.31 97 LEU A C 1
ATOM 742 O O . LEU A 1 97 ? 16.199 -18.514 4.275 1.00 53.31 97 LEU A O 1
ATOM 746 N N . GLY A 1 98 ? 14.568 -20.029 4.659 1.00 58.31 98 GLY A N 1
ATOM 747 C CA . GLY A 1 98 ? 15.236 -21.122 3.955 1.00 58.31 98 GLY A CA 1
ATOM 748 C C . GLY A 1 98 ? 15.767 -20.644 2.602 1.00 58.31 98 GLY A C 1
ATOM 749 O O . GLY A 1 98 ? 15.084 -19.857 1.955 1.00 58.31 98 GLY A O 1
ATOM 750 N N . GLU A 1 99 ? 16.986 -21.066 2.239 1.00 57.41 99 GLU A N 1
ATOM 751 C CA . GLU A 1 99 ? 17.767 -20.631 1.064 1.00 57.41 99 GLU A CA 1
ATOM 752 C C . GLU A 1 99 ? 17.118 -19.503 0.242 1.00 57.41 99 GLU A C 1
ATOM 754 O O . GLU A 1 99 ? 16.377 -19.748 -0.718 1.00 57.41 99 GLU A O 1
ATOM 759 N N . VAL A 1 100 ? 17.410 -18.247 0.592 1.00 61.34 100 VAL A N 1
ATOM 760 C CA . VAL A 1 100 ? 17.121 -17.121 -0.299 1.00 61.34 100 VAL A CA 1
ATOM 761 C C . VAL A 1 100 ? 17.942 -17.347 -1.565 1.00 61.34 100 VAL A C 1
ATOM 763 O O . VAL A 1 100 ? 19.151 -17.154 -1.562 1.00 61.34 100 VAL A O 1
ATOM 766 N N . ARG A 1 101 ? 17.299 -17.815 -2.640 1.00 65.75 101 ARG A N 1
ATOM 767 C CA . ARG A 1 101 ? 17.928 -17.996 -3.954 1.00 65.75 101 ARG A CA 1
ATOM 768 C C . ARG A 1 101 ? 17.877 -16.673 -4.719 1.00 65.75 101 ARG A C 1
ATOM 770 O O . ARG A 1 101 ? 16.827 -16.370 -5.297 1.00 65.75 101 ARG A O 1
ATOM 777 N N . PRO A 1 102 ? 18.965 -15.882 -4.746 1.00 64.25 102 PRO A N 1
ATOM 778 C CA . PRO A 1 102 ? 18.972 -14.558 -5.370 1.00 64.25 102 PRO A CA 1
ATOM 779 C C . PRO A 1 102 ? 18.689 -14.623 -6.878 1.00 64.25 102 PRO A C 1
ATOM 781 O O . PRO A 1 102 ? 18.087 -13.699 -7.428 1.00 64.25 102 PRO A O 1
ATOM 784 N N . GLU A 1 103 ? 19.025 -15.750 -7.522 1.00 70.75 103 GLU A N 1
ATOM 785 C CA . GLU A 1 103 ? 18.691 -16.056 -8.922 1.00 70.75 103 GLU A CA 1
ATOM 786 C C . GLU A 1 103 ? 17.205 -15.793 -9.220 1.00 70.75 103 GLU A C 1
ATOM 788 O O . GLU A 1 103 ? 16.852 -15.152 -10.206 1.00 70.75 103 GLU A O 1
ATOM 793 N N . ARG A 1 104 ? 16.319 -16.212 -8.307 1.00 76.44 104 ARG A N 1
ATOM 794 C CA . ARG A 1 104 ? 14.871 -16.186 -8.526 1.00 76.44 104 ARG A CA 1
ATOM 795 C C . ARG A 1 104 ? 14.312 -14.761 -8.555 1.00 76.44 104 ARG A C 1
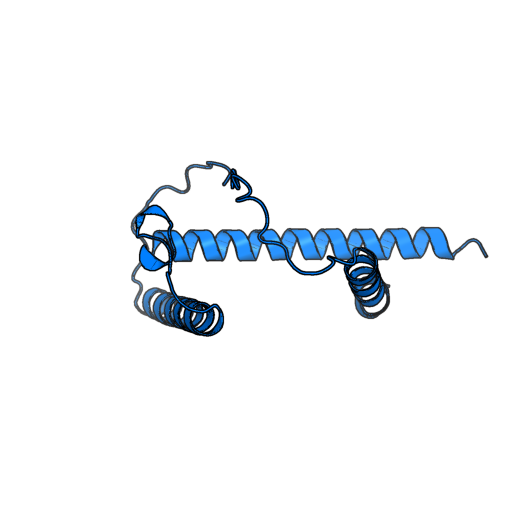ATOM 797 O O . ARG A 1 104 ? 13.381 -14.487 -9.307 1.00 76.44 104 ARG A O 1
ATOM 804 N N . GLY A 1 105 ? 14.877 -13.850 -7.761 1.00 80.44 105 GLY A N 1
ATOM 805 C CA . GLY A 1 105 ? 14.486 -12.436 -7.764 1.00 80.44 105 GLY A CA 1
ATOM 806 C C . GLY A 1 105 ? 14.942 -11.720 -9.035 1.00 80.44 105 GLY A C 1
ATOM 807 O O . GLY A 1 105 ? 14.177 -10.958 -9.633 1.00 80.44 105 GLY A O 1
ATOM 808 N N . ARG A 1 106 ? 16.165 -12.025 -9.489 1.00 84.25 106 ARG A N 1
ATOM 809 C CA . ARG A 1 106 ? 16.698 -11.519 -10.756 1.00 84.25 106 ARG A CA 1
ATOM 810 C C . ARG A 1 106 ? 15.839 -11.983 -11.930 1.00 84.25 106 ARG A C 1
ATOM 812 O O . ARG A 1 106 ? 15.416 -11.146 -12.718 1.00 84.25 106 ARG A O 1
ATOM 819 N N . ASP A 1 107 ? 15.513 -13.269 -12.003 1.00 87.75 107 ASP A N 1
ATOM 820 C CA . ASP A 1 107 ? 14.719 -13.829 -13.102 1.00 87.75 107 ASP A CA 1
ATOM 821 C C . ASP A 1 107 ? 13.317 -13.216 -13.184 1.00 87.75 107 ASP A C 1
ATOM 823 O O . ASP A 1 107 ? 12.846 -12.874 -14.269 1.00 87.75 107 ASP A O 1
ATOM 827 N N . VAL A 1 108 ? 12.661 -13.001 -12.037 1.00 88.19 108 VAL A N 1
ATOM 828 C CA . VAL A 1 108 ? 11.355 -12.324 -11.987 1.00 88.19 108 VAL A CA 1
ATOM 829 C C . VAL A 1 108 ? 11.464 -10.892 -12.504 1.00 88.19 108 VAL A C 1
ATOM 831 O O . VAL A 1 108 ? 10.653 -10.483 -13.336 1.00 88.19 108 VAL A O 1
ATOM 834 N N . ARG A 1 109 ? 12.478 -10.137 -12.064 1.00 88.94 109 ARG A N 1
ATOM 835 C CA . ARG A 1 109 ? 12.721 -8.770 -12.545 1.00 88.94 109 ARG A CA 1
ATOM 836 C C . ARG A 1 109 ? 12.934 -8.748 -14.059 1.00 88.94 109 ARG A C 1
ATOM 838 O O . ARG A 1 109 ? 12.306 -7.944 -14.743 1.00 88.94 109 ARG A O 1
ATOM 845 N N . LEU A 1 110 ? 13.775 -9.643 -14.578 1.00 89.88 110 LEU A N 1
ATOM 846 C CA . LEU A 1 110 ? 14.038 -9.757 -16.014 1.00 89.88 110 LEU A CA 1
ATOM 847 C C . LEU A 1 110 ? 12.765 -10.070 -16.801 1.00 89.88 110 LEU A C 1
ATOM 849 O O . LEU A 1 110 ? 12.510 -9.455 -17.833 1.00 89.88 110 LEU A O 1
ATOM 853 N N . ASN A 1 111 ? 11.939 -10.981 -16.288 1.00 90.62 111 ASN A N 1
ATOM 854 C CA . ASN A 1 111 ? 10.671 -11.336 -16.910 1.00 90.62 111 ASN A CA 1
ATOM 855 C C . ASN A 1 111 ? 9.688 -10.151 -16.943 1.00 90.62 111 ASN A C 1
ATOM 857 O O . ASN A 1 111 ? 8.956 -9.981 -17.915 1.00 90.62 111 ASN A O 1
ATOM 861 N N . ILE A 1 112 ? 9.673 -9.305 -15.907 1.00 91.56 112 ILE A N 1
ATOM 862 C CA . ILE A 1 112 ? 8.835 -8.099 -15.894 1.00 91.56 112 ILE A CA 1
ATOM 863 C C . ILE A 1 112 ? 9.344 -7.074 -16.911 1.00 91.56 112 ILE A C 1
ATOM 865 O O . ILE A 1 112 ? 8.543 -6.544 -17.677 1.00 91.56 112 ILE A O 1
ATOM 869 N N . ILE A 1 113 ? 10.655 -6.812 -16.944 1.00 92.06 113 ILE A N 1
ATOM 870 C CA . ILE A 1 113 ? 11.250 -5.861 -17.896 1.00 92.06 113 ILE A CA 1
ATOM 871 C C . ILE A 1 113 ? 10.917 -6.285 -19.329 1.00 92.06 113 ILE A C 1
ATOM 873 O O . ILE A 1 113 ? 10.333 -5.499 -20.069 1.00 92.06 113 ILE A O 1
ATOM 877 N N . ARG A 1 114 ? 11.169 -7.555 -19.670 1.00 89.12 114 ARG A N 1
ATOM 878 C CA . ARG A 1 114 ? 10.926 -8.093 -21.013 1.00 89.12 114 ARG A CA 1
ATOM 879 C C . ARG A 1 114 ? 9.463 -8.028 -21.454 1.00 89.12 114 ARG A C 1
ATOM 881 O O . ARG A 1 114 ? 9.192 -7.760 -22.615 1.00 89.12 114 ARG A O 1
ATOM 888 N N . ASN A 1 115 ? 8.514 -8.311 -20.561 1.00 91.12 115 ASN A N 1
ATOM 889 C CA . ASN A 1 115 ? 7.104 -8.405 -20.957 1.00 91.12 115 ASN A CA 1
ATOM 890 C C . ASN A 1 115 ? 6.351 -7.068 -20.908 1.00 91.12 115 ASN A C 1
ATOM 892 O O . ASN A 1 115 ? 5.291 -6.963 -21.521 1.00 91.12 115 ASN A O 1
ATOM 896 N N . TYR A 1 116 ? 6.843 -6.080 -20.152 1.00 91.44 116 TYR A N 1
ATOM 897 C CA . TYR A 1 116 ? 6.082 -4.858 -19.854 1.00 91.44 116 TYR A CA 1
ATOM 898 C C . TYR A 1 116 ? 6.840 -3.545 -20.104 1.00 91.44 116 TYR A C 1
ATOM 900 O O . TYR A 1 116 ? 6.213 -2.487 -20.056 1.00 91.44 116 TYR A O 1
ATOM 908 N N . PHE A 1 117 ? 8.157 -3.577 -20.339 1.00 87.75 117 PHE A N 1
ATOM 909 C CA . PHE A 1 117 ? 8.992 -2.375 -20.472 1.00 87.75 117 PHE A CA 1
ATOM 910 C C . PHE A 1 117 ? 9.925 -2.385 -21.703 1.00 87.75 117 PHE A C 1
ATOM 912 O O . PHE A 1 117 ? 10.718 -1.454 -21.844 1.00 87.75 117 PHE A O 1
ATOM 919 N N . GLU A 1 118 ? 9.827 -3.387 -22.586 1.00 68.56 118 GLU A N 1
ATOM 920 C CA . GLU A 1 118 ? 10.579 -3.519 -23.854 1.00 68.56 118 GLU A CA 1
ATOM 921 C C . GLU A 1 118 ? 9.721 -3.274 -25.107 1.00 68.56 118 GLU A C 1
ATOM 923 O O . GLU A 1 118 ? 8.497 -3.535 -25.060 1.00 68.56 118 GLU A O 1
#

Foldseek 3Di:
DPPPPVLLVQLLVVLVVVVVVVVVVVVVVLVVLCLVDVQSPCVVPDPPDDPVVVVVVVVVSVVVVVVCVVVVNDDPCPDVPPDPPPPPCPVPPPDCPDPPPVVVVVVVSSVCSVPPRD

Secondary structure (DSSP, 8-state):
--HHHHHHHHHHHHHHHHHHHHHHHHHHHHHHHHHH-GGGSGGG----S-HHHHHHHHHHHHHHHHHHHHTT-PPP---------------------TT--HHHHHHHHHHHHHHH--

Radius of gyration: 19.32 Å; chains: 1; bounding box: 41×40×52 Å

InterPro domains:
  IPR027806 Harbinger transposase-derived nuclease domain [PF13359] (12-66)

Organism: Synaphobranchus kaupii (NCBI:txid118154)

Sequence (118 aa):
MQDMDGRWLVGEAAYNRAHIRTRGIIERIFGILKSRFRCLDRSGGALLYSPCKVCKVVVVCCILHNIAITAGVRLGEQEAEGEGDSDSDEEEPNAPLGEVRPERGRDVRLNIIRNYFE

pLDDT: mean 78.43, std 18.29, range [40.81, 97.0]